Protein AF-A0A095XSF2-F1 (afdb_monomer_lite)

pLDDT: mean 97.23, std 2.6, range [82.69, 98.94]

Structure (mmCIF, N/CA/C/O backbone):
data_AF-A0A095XSF2-F1
#
_entry.id   AF-A0A095XSF2-F1
#
loop_
_atom_site.group_PDB
_atom_site.id
_atom_site.type_symbol
_atom_site.label_atom_id
_atom_site.label_alt_id
_atom_site.label_comp_id
_atom_site.label_asym_id
_atom_site.label_entity_id
_atom_site.label_seq_id
_atom_site.pdbx_PDB_ins_code
_atom_site.Cartn_x
_atom_site.Cartn_y
_atom_site.Cartn_z
_atom_site.occupancy
_atom_site.B_iso_or_equiv
_atom_site.auth_seq_id
_atom_site.auth_comp_id
_atom_site.auth_asym_id
_atom_site.auth_atom_id
_atom_site.pdbx_PDB_model_num
ATOM 1 N N . MET A 1 1 ? 18.620 6.737 -14.159 1.00 82.69 1 MET A N 1
ATOM 2 C CA . MET A 1 1 ? 18.707 6.557 -12.692 1.00 82.69 1 MET A CA 1
ATOM 3 C C . MET A 1 1 ? 17.716 5.466 -12.324 1.00 82.69 1 MET A C 1
ATOM 5 O O . MET A 1 1 ? 16.650 5.447 -12.924 1.00 82.69 1 MET A O 1
ATOM 9 N N . PHE A 1 2 ? 18.075 4.552 -11.424 1.00 94.88 2 PHE A N 1
ATOM 10 C CA . PHE A 1 2 ? 17.213 3.433 -11.027 1.00 94.88 2 PHE A CA 1
ATOM 11 C C . PHE A 1 2 ? 16.670 3.638 -9.616 1.00 94.88 2 PHE A C 1
ATOM 13 O O . PHE A 1 2 ? 17.318 4.294 -8.795 1.00 94.88 2 PHE A O 1
ATOM 20 N N . VAL A 1 3 ? 15.487 3.083 -9.362 1.00 97.25 3 VAL A N 1
ATOM 21 C CA . VAL A 1 3 ? 14.871 3.043 -8.037 1.00 97.25 3 VAL A CA 1
ATOM 22 C C . VAL A 1 3 ? 15.687 2.107 -7.152 1.00 97.25 3 VAL A C 1
ATOM 24 O O . VAL A 1 3 ? 16.075 1.014 -7.571 1.00 97.25 3 VAL A O 1
ATOM 27 N N . LYS A 1 4 ? 15.973 2.553 -5.930 1.00 96.44 4 LYS A N 1
ATOM 28 C CA . LYS A 1 4 ? 16.593 1.719 -4.902 1.00 96.44 4 LYS A CA 1
ATOM 29 C C . LYS A 1 4 ? 15.488 1.092 -4.064 1.00 96.44 4 LYS A C 1
ATOM 31 O O . LYS A 1 4 ? 14.578 1.800 -3.652 1.00 96.44 4 LYS A O 1
ATOM 36 N N . PHE A 1 5 ? 15.607 -0.204 -3.813 1.00 97.88 5 PHE A N 1
ATOM 37 C CA . PHE A 1 5 ? 14.707 -0.947 -2.942 1.00 97.88 5 PHE A CA 1
ATOM 38 C C . PHE A 1 5 ? 15.505 -1.481 -1.760 1.00 97.88 5 PHE A C 1
ATOM 40 O O . PHE A 1 5 ? 16.623 -1.963 -1.935 1.00 97.88 5 PHE A O 1
ATOM 47 N N . GLU A 1 6 ? 14.924 -1.419 -0.569 1.00 98.00 6 GLU A N 1
ATOM 48 C CA . GLU A 1 6 ? 15.471 -2.090 0.620 1.00 98.00 6 GLU A CA 1
ATOM 49 C C . GLU A 1 6 ? 14.952 -3.528 0.758 1.00 98.00 6 GLU A C 1
ATOM 51 O O . GLU A 1 6 ? 15.479 -4.318 1.540 1.00 98.00 6 GLU A O 1
ATOM 56 N N . CYS A 1 7 ? 13.919 -3.877 -0.013 1.00 98.12 7 CYS A N 1
ATOM 57 C CA . CYS A 1 7 ? 13.300 -5.192 -0.042 1.00 98.12 7 CYS A CA 1
ATOM 58 C C . CYS A 1 7 ? 13.361 -5.773 -1.462 1.00 98.12 7 CYS A C 1
ATOM 60 O O . CYS A 1 7 ? 12.679 -5.298 -2.372 1.00 98.12 7 CYS A O 1
ATOM 62 N N . GLU A 1 8 ? 14.136 -6.843 -1.656 1.00 98.31 8 GLU A N 1
ATOM 63 C CA . GLU A 1 8 ? 14.218 -7.533 -2.954 1.00 98.31 8 GLU A CA 1
ATOM 64 C C . GLU A 1 8 ? 12.877 -8.154 -3.372 1.00 98.31 8 GLU A C 1
ATOM 66 O O . GLU A 1 8 ? 12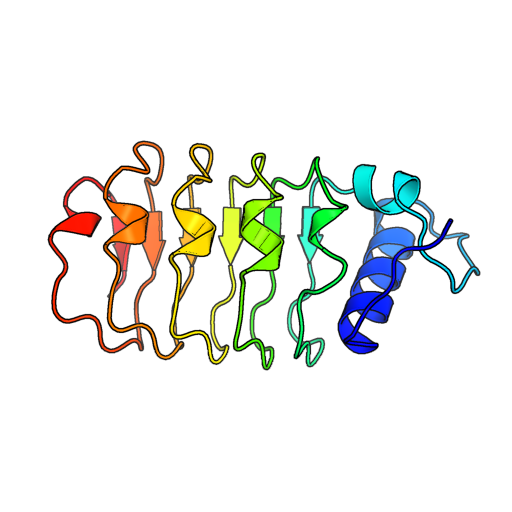.560 -8.205 -4.559 1.00 98.31 8 GLU A O 1
ATOM 71 N N . ASN A 1 9 ? 12.044 -8.562 -2.408 1.00 98.75 9 ASN A N 1
ATOM 72 C CA . ASN A 1 9 ? 10.707 -9.079 -2.695 1.00 98.75 9 ASN A CA 1
ATOM 73 C C . ASN A 1 9 ? 9.772 -7.996 -3.245 1.00 98.75 9 ASN A C 1
ATOM 75 O O . ASN A 1 9 ? 8.983 -8.290 -4.139 1.00 98.75 9 ASN A O 1
ATOM 79 N N . LEU A 1 10 ? 9.900 -6.744 -2.785 1.00 98.75 10 LEU A N 1
ATOM 80 C CA . LEU A 1 10 ? 9.173 -5.616 -3.373 1.00 98.75 10 LEU A CA 1
ATOM 81 C C . LEU A 1 10 ? 9.632 -5.377 -4.812 1.00 98.75 10 LEU A C 1
ATOM 83 O O . LEU A 1 10 ? 8.806 -5.303 -5.717 1.00 98.75 10 LEU A O 1
ATOM 87 N N . LYS A 1 11 ? 10.949 -5.314 -5.040 1.00 98.69 11 LYS A N 1
ATOM 88 C CA . LYS A 1 11 ? 11.515 -5.159 -6.387 1.00 98.69 11 LYS A CA 1
ATOM 89 C C . LYS A 1 11 ? 11.011 -6.254 -7.329 1.00 98.69 11 LYS A C 1
ATOM 91 O O . LYS A 1 11 ? 10.587 -5.963 -8.447 1.00 98.69 11 LYS A O 1
ATOM 96 N N . LYS A 1 12 ? 11.022 -7.506 -6.868 1.00 98.50 12 LYS A N 1
ATOM 97 C CA . LYS A 1 12 ? 10.489 -8.650 -7.608 1.00 98.50 12 LYS A CA 1
ATOM 98 C C . LYS A 1 12 ? 9.000 -8.472 -7.915 1.00 98.50 12 LYS A C 1
ATOM 100 O O . LYS A 1 12 ? 8.623 -8.602 -9.073 1.00 98.50 12 LYS A O 1
ATOM 105 N N . ALA A 1 13 ? 8.181 -8.120 -6.922 1.00 98.62 13 ALA A N 1
ATOM 106 C CA . ALA A 1 13 ? 6.744 -7.912 -7.099 1.00 98.62 13 ALA A CA 1
ATOM 107 C C . ALA A 1 13 ? 6.431 -6.829 -8.141 1.00 98.62 13 ALA A C 1
ATOM 109 O O . ALA A 1 13 ? 5.555 -7.014 -8.986 1.00 98.62 13 ALA A O 1
ATOM 110 N N . ILE A 1 14 ? 7.186 -5.727 -8.129 1.00 98.69 14 ILE A N 1
ATOM 111 C CA . ILE A 1 14 ? 7.088 -4.658 -9.127 1.00 98.69 14 ILE A CA 1
ATOM 112 C C . ILE A 1 14 ? 7.409 -5.181 -10.531 1.00 98.69 14 ILE A C 1
ATOM 114 O O . ILE A 1 14 ? 6.651 -4.929 -11.465 1.00 98.69 14 ILE A O 1
ATOM 118 N N . ILE A 1 15 ? 8.508 -5.922 -10.690 1.00 98.56 15 ILE A N 1
ATOM 119 C CA . ILE A 1 15 ? 8.912 -6.480 -11.988 1.00 98.56 15 ILE A CA 1
ATOM 120 C C . ILE A 1 15 ? 7.879 -7.497 -12.496 1.00 98.56 15 ILE A C 1
ATOM 122 O O . ILE A 1 15 ? 7.535 -7.474 -13.678 1.00 98.56 15 ILE A O 1
ATOM 126 N N . ASP A 1 16 ? 7.361 -8.360 -11.623 1.00 98.38 16 ASP A N 1
ATOM 127 C CA . ASP A 1 16 ? 6.350 -9.358 -11.979 1.00 98.38 16 ASP A CA 1
ATOM 128 C C . ASP A 1 16 ? 5.039 -8.676 -12.420 1.00 98.38 16 ASP A C 1
ATOM 130 O O . ASP A 1 16 ? 4.514 -8.997 -13.488 1.00 98.38 16 ASP A O 1
ATOM 134 N N . ASN A 1 17 ? 4.579 -7.644 -11.697 1.00 98.50 17 ASN A N 1
ATOM 135 C CA . ASN A 1 17 ? 3.424 -6.832 -12.110 1.00 98.50 17 ASN A CA 1
ATOM 136 C C . ASN A 1 17 ? 3.674 -6.101 -13.438 1.00 98.50 17 ASN A C 1
ATOM 138 O O . ASN A 1 17 ? 2.766 -6.005 -14.264 1.00 98.50 17 ASN A O 1
ATOM 142 N N . TYR A 1 18 ? 4.888 -5.585 -13.658 1.00 98.31 18 TYR A N 1
ATOM 143 C CA . TYR A 1 18 ? 5.243 -4.920 -14.911 1.00 98.31 18 TYR A CA 1
ATOM 144 C C . TYR A 1 18 ? 5.131 -5.879 -16.096 1.00 98.31 18 TYR A C 1
ATOM 146 O O . TYR A 1 18 ? 4.518 -5.544 -17.109 1.00 98.31 18 TYR A O 1
ATOM 154 N N . ARG A 1 19 ? 5.676 -7.091 -15.951 1.00 97.94 19 ARG A N 1
ATOM 155 C CA . ARG A 1 19 ? 5.614 -8.138 -16.977 1.00 97.94 19 ARG A CA 1
ATOM 156 C C . ARG A 1 19 ? 4.186 -8.570 -17.260 1.00 97.94 19 ARG A C 1
ATOM 158 O O . ARG A 1 19 ? 3.803 -8.712 -18.412 1.00 97.94 19 ARG A O 1
ATOM 165 N N . GLU A 1 20 ? 3.386 -8.765 -16.222 1.00 97.19 20 GLU A N 1
ATOM 166 C CA . GLU A 1 20 ? 2.015 -9.235 -16.391 1.00 97.19 20 GLU A CA 1
ATOM 167 C C . GLU A 1 20 ? 1.115 -8.187 -17.062 1.00 97.19 20 GLU A C 1
ATOM 169 O O . GLU A 1 20 ? 0.311 -8.529 -17.930 1.00 97.19 20 GLU A O 1
ATOM 174 N N . LYS A 1 21 ? 1.242 -6.913 -16.672 1.00 96.00 21 LYS A N 1
ATOM 175 C CA . LYS A 1 21 ? 0.231 -5.887 -16.978 1.00 96.00 21 LYS A CA 1
ATOM 176 C C . LYS A 1 21 ? 0.672 -4.854 -18.009 1.00 96.00 21 LYS A C 1
ATOM 178 O O . LYS A 1 21 ? -0.184 -4.208 -18.606 1.00 96.00 21 LYS A O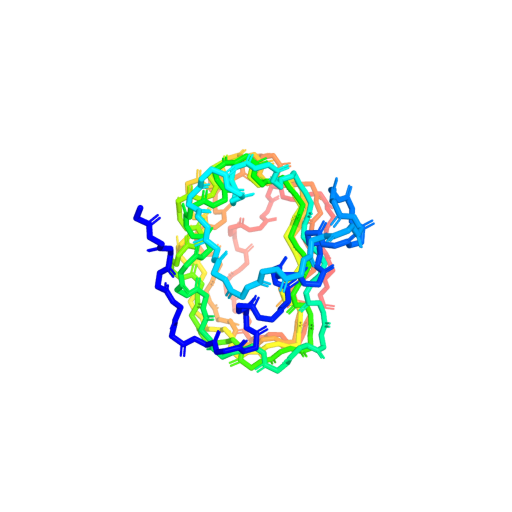 1
ATOM 183 N N . ILE A 1 22 ? 1.978 -4.666 -18.204 1.00 96.50 22 ILE A N 1
ATOM 184 C CA . ILE A 1 22 ? 2.515 -3.535 -18.975 1.00 96.50 22 ILE A CA 1
ATOM 185 C C . ILE A 1 22 ? 3.386 -4.005 -20.140 1.00 96.50 22 ILE A C 1
ATOM 187 O O . ILE A 1 22 ? 3.164 -3.575 -21.271 1.00 96.50 22 ILE A O 1
ATOM 191 N N . ASP A 1 23 ? 4.364 -4.875 -19.889 1.00 97.69 23 ASP A N 1
ATOM 192 C CA . ASP A 1 23 ? 5.299 -5.358 -20.909 1.00 97.69 23 ASP A CA 1
ATOM 193 C C . ASP A 1 23 ? 5.735 -6.814 -20.653 1.00 97.69 23 ASP A C 1
ATOM 195 O O . ASP A 1 23 ? 6.755 -7.056 -19.998 1.00 97.69 23 ASP A O 1
ATOM 199 N N . PRO A 1 24 ? 5.006 -7.803 -21.203 1.00 97.06 24 PRO A N 1
ATOM 200 C CA . PRO A 1 24 ? 5.331 -9.224 -21.051 1.00 97.06 24 PRO A CA 1
ATOM 201 C C . PRO A 1 24 ? 6.687 -9.649 -21.617 1.00 97.06 24 PRO A C 1
ATOM 203 O O . PRO A 1 24 ? 7.167 -10.731 -21.280 1.00 97.06 24 PRO A O 1
ATOM 206 N N . ALA A 1 25 ? 7.304 -8.834 -22.477 1.00 97.38 25 ALA A N 1
ATOM 207 C CA . ALA A 1 25 ? 8.618 -9.115 -23.045 1.00 97.38 25 ALA A CA 1
ATOM 208 C C . ALA A 1 25 ? 9.768 -8.559 -22.189 1.00 97.38 25 ALA A C 1
ATOM 210 O O . ALA A 1 25 ? 10.931 -8.787 -22.521 1.00 97.38 25 ALA A O 1
ATOM 211 N N . PHE 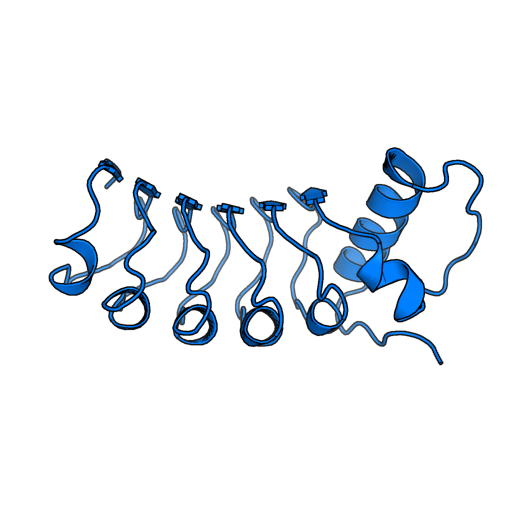A 1 26 ? 9.470 -7.846 -21.097 1.00 96.62 26 PHE A N 1
ATOM 212 C CA . PHE A 1 26 ? 10.483 -7.236 -20.245 1.00 96.62 26 PHE A CA 1
ATOM 213 C C . PHE A 1 26 ? 11.363 -8.288 -19.547 1.00 96.62 26 PHE A C 1
ATOM 215 O O . PHE A 1 26 ? 10.936 -8.983 -18.622 1.00 96.62 26 PHE A O 1
ATOM 222 N N . ASP A 1 27 ? 12.633 -8.358 -19.942 1.00 94.25 27 ASP A N 1
ATOM 223 C CA . ASP A 1 27 ? 13.657 -9.254 -19.387 1.00 94.25 27 ASP A CA 1
ATOM 224 C C . ASP A 1 27 ? 14.642 -8.545 -18.437 1.00 94.25 27 ASP A C 1
ATOM 226 O O . ASP A 1 27 ? 15.512 -9.182 -17.836 1.00 94.25 27 ASP A O 1
ATOM 230 N N . GLY A 1 28 ? 14.471 -7.234 -18.248 1.00 93.00 28 GLY A N 1
ATOM 231 C CA . GLY A 1 28 ? 15.311 -6.413 -17.387 1.00 93.00 28 GLY A CA 1
ATOM 232 C C . GLY A 1 28 ? 15.179 -6.740 -15.897 1.00 93.00 28 GLY A C 1
ATOM 233 O O . GLY A 1 28 ? 14.213 -7.351 -15.432 1.00 93.00 28 GLY A O 1
ATOM 234 N N . GLN A 1 29 ? 16.185 -6.304 -15.135 1.00 91.88 29 GLN A N 1
ATOM 235 C CA . GLN A 1 29 ? 16.237 -6.446 -13.674 1.00 91.88 29 GLN A CA 1
ATOM 236 C C . GLN A 1 29 ? 16.213 -5.104 -12.945 1.00 91.88 29 GLN A C 1
ATOM 238 O O . GLN A 1 29 ? 16.046 -5.079 -11.729 1.00 91.88 29 GLN A O 1
ATOM 243 N N . ASP A 1 30 ? 16.388 -3.992 -13.655 1.00 95.75 30 ASP A N 1
ATOM 244 C CA . ASP A 1 30 ? 16.416 -2.663 -13.060 1.00 95.75 30 ASP A CA 1
ATOM 245 C C . ASP A 1 30 ? 15.093 -1.937 -13.294 1.00 95.75 30 ASP A C 1
ATOM 247 O O . ASP A 1 30 ? 14.549 -1.941 -14.399 1.00 95.75 30 ASP A O 1
ATOM 251 N N . VAL A 1 31 ? 14.595 -1.286 -12.245 1.00 98.00 31 VAL A N 1
ATOM 252 C CA . VAL A 1 31 ? 13.351 -0.512 -12.279 1.00 98.00 31 VAL A CA 1
ATOM 253 C C . VAL A 1 31 ? 13.707 0.971 -12.331 1.00 98.00 31 VAL A C 1
ATOM 255 O O . VAL A 1 31 ? 14.437 1.479 -11.476 1.00 98.00 31 VAL A O 1
ATOM 258 N N . SER A 1 32 ? 13.219 1.681 -13.347 1.00 97.56 32 SER A N 1
ATOM 259 C CA . SER A 1 32 ? 13.347 3.138 -13.449 1.00 97.56 32 SER A CA 1
ATOM 260 C C . SER A 1 32 ? 12.148 3.854 -12.806 1.00 97.56 32 SER A C 1
ATOM 262 O O . SER A 1 32 ? 11.071 3.271 -12.708 1.00 97.56 32 SER A O 1
ATOM 264 N N . PRO A 1 33 ? 12.280 5.132 -12.406 1.00 97.25 33 PRO A N 1
ATOM 265 C CA . PRO A 1 33 ? 11.131 5.937 -11.984 1.00 97.25 33 PRO A CA 1
ATOM 266 C C . PRO A 1 33 ? 10.008 5.978 -13.034 1.00 97.25 33 PRO A C 1
ATOM 268 O O . PRO A 1 33 ? 8.855 5.745 -12.694 1.00 97.25 33 PRO A O 1
ATOM 271 N N . ASP A 1 34 ? 10.349 6.134 -14.318 1.00 97.00 34 ASP A N 1
ATOM 272 C CA . ASP A 1 34 ? 9.369 6.128 -15.418 1.00 97.00 34 ASP A CA 1
ATOM 273 C C . ASP A 1 34 ? 8.581 4.812 -15.507 1.00 97.00 34 ASP A C 1
ATOM 275 O O . ASP A 1 34 ? 7.439 4.791 -15.955 1.00 97.00 34 ASP A O 1
ATOM 279 N N . MET A 1 35 ? 9.190 3.691 -15.106 1.00 97.88 35 MET A N 1
ATOM 280 C CA . MET A 1 35 ? 8.500 2.407 -15.008 1.00 97.88 35 MET A CA 1
ATOM 281 C C . MET A 1 35 ? 7.472 2.429 -13.873 1.00 97.88 35 MET A C 1
ATOM 283 O O . MET A 1 35 ? 6.344 1.987 -14.074 1.00 97.88 35 MET A O 1
ATOM 287 N N . MET A 1 36 ? 7.842 2.983 -12.713 1.00 98.50 36 MET A N 1
ATOM 288 C CA . MET A 1 36 ? 6.957 3.095 -11.548 1.00 98.50 36 MET A CA 1
ATOM 289 C C . MET A 1 36 ? 5.743 3.987 -11.825 1.00 98.50 36 MET A C 1
ATOM 291 O O . MET A 1 36 ? 4.641 3.685 -11.375 1.00 98.50 36 MET A O 1
ATOM 295 N N . GLU A 1 37 ? 5.912 5.057 -12.602 1.00 97.56 37 GLU A N 1
ATOM 296 C CA . GLU A 1 37 ? 4.820 5.971 -12.958 1.00 97.56 37 GLU A CA 1
ATOM 297 C C . GLU A 1 37 ? 3.758 5.341 -13.872 1.00 97.56 37 G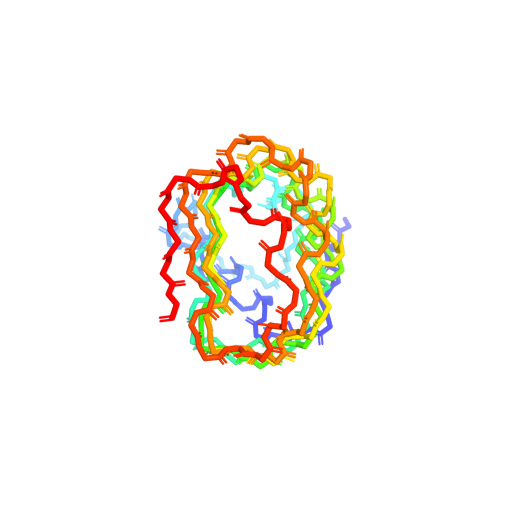LU A C 1
ATOM 299 O O . GLU A 1 37 ? 2.670 5.900 -14.014 1.00 97.56 37 GLU A O 1
ATOM 304 N N . LYS A 1 38 ? 4.022 4.179 -14.478 1.00 98.19 38 LYS A N 1
ATOM 305 C CA . LYS A 1 38 ? 3.043 3.493 -15.335 1.00 98.19 38 LYS A CA 1
ATOM 306 C C . LYS A 1 38 ? 2.006 2.683 -14.557 1.00 98.19 38 LYS A C 1
ATOM 308 O O . LYS A 1 38 ? 1.014 2.277 -15.155 1.00 98.19 38 LYS A O 1
ATOM 313 N N . PHE A 1 39 ? 2.226 2.423 -13.269 1.00 98.56 39 PHE A N 1
ATOM 314 C CA . PHE A 1 39 ? 1.287 1.643 -12.469 1.00 98.56 39 PHE A CA 1
ATOM 315 C C . PHE A 1 39 ? 0.127 2.504 -11.973 1.00 98.56 39 PHE A C 1
ATOM 317 O O . PHE A 1 39 ? 0.327 3.471 -11.241 1.00 98.56 39 PHE A O 1
ATOM 324 N N . ASP A 1 40 ? -1.091 2.092 -12.310 1.00 98.38 40 ASP A N 1
ATOM 325 C CA . ASP A 1 40 ? -2.327 2.500 -11.641 1.00 98.38 40 ASP A CA 1
ATOM 326 C C . ASP A 1 40 ? -2.803 1.442 -10.628 1.00 98.38 40 ASP A C 1
ATOM 328 O O . ASP A 1 40 ? -3.479 1.773 -9.652 1.00 98.38 40 ASP A O 1
ATOM 332 N N . LEU A 1 41 ? -2.397 0.183 -10.818 1.00 98.69 41 LEU A N 1
ATOM 333 C CA . LEU A 1 41 ? -2.705 -0.950 -9.956 1.00 98.69 41 LEU A CA 1
ATOM 334 C C . LEU A 1 41 ? -1.474 -1.834 -9.727 1.00 98.69 41 LEU A C 1
ATOM 336 O O . LEU A 1 41 ? -0.837 -2.299 -10.673 1.00 98.69 41 LEU A O 1
ATOM 340 N N . LEU A 1 42 ? -1.215 -2.158 -8.460 1.00 98.81 42 LEU A N 1
ATOM 341 C CA . LEU A 1 42 ? -0.238 -3.163 -8.041 1.00 98.81 42 LEU A CA 1
ATOM 342 C C . LEU A 1 42 ? -0.909 -4.224 -7.167 1.00 98.81 42 LEU A C 1
ATOM 344 O O . LEU A 1 42 ? -1.569 -3.900 -6.178 1.00 98.81 42 LEU A O 1
ATOM 348 N N . ASP A 1 43 ? -0.714 -5.490 -7.537 1.00 98.69 43 ASP A N 1
ATOM 349 C CA . ASP A 1 43 ? -1.068 -6.641 -6.706 1.00 98.69 43 ASP A CA 1
ATOM 350 C C . ASP A 1 43 ? 0.217 -7.326 -6.244 1.00 98.69 43 ASP A C 1
ATOM 352 O O . ASP A 1 43 ? 0.938 -7.938 -7.031 1.00 98.69 43 ASP A O 1
ATOM 356 N N . MET A 1 44 ? 0.536 -7.148 -4.970 1.00 98.44 44 MET A N 1
ATOM 357 C CA . MET A 1 44 ? 1.749 -7.630 -4.322 1.00 98.44 44 MET A CA 1
ATOM 358 C C . MET A 1 44 ? 1.401 -8.436 -3.065 1.00 98.44 44 MET A C 1
ATOM 360 O O . MET A 1 44 ? 2.130 -8.418 -2.068 1.00 98.44 44 MET A O 1
ATOM 364 N N . ASN A 1 45 ? 0.264 -9.134 -3.099 1.00 98.75 45 ASN A N 1
ATOM 365 C CA . ASN A 1 45 ? -0.132 -10.063 -2.048 1.00 98.75 45 ASN A CA 1
ATOM 366 C C . ASN A 1 45 ? 0.840 -11.254 -1.978 1.00 98.75 45 ASN A C 1
ATOM 368 O O . ASN A 1 45 ? 1.257 -11.773 -3.011 1.00 98.75 45 ASN A O 1
ATOM 372 N N . ASP A 1 46 ? 1.182 -11.702 -0.766 1.00 98.69 46 ASP A N 1
ATOM 373 C CA . ASP A 1 46 ? 1.952 -12.936 -0.533 1.00 98.69 46 ASP A CA 1
ATOM 374 C C . ASP A 1 46 ? 3.382 -12.939 -1.138 1.00 98.69 46 ASP A C 1
ATOM 376 O O . ASP A 1 46 ? 3.902 -13.980 -1.546 1.00 98.69 46 ASP A O 1
ATOM 380 N N . TYR A 1 47 ? 4.058 -11.782 -1.165 1.00 98.62 47 TYR A N 1
ATOM 381 C CA . TYR A 1 47 ? 5.445 -11.659 -1.650 1.00 98.62 47 TYR A CA 1
ATOM 382 C C . TYR A 1 47 ? 6.509 -11.722 -0.543 1.00 98.62 47 TYR A C 1
ATOM 384 O O . TYR A 1 47 ? 7.698 -11.761 -0.853 1.00 98.62 47 TYR A O 1
ATOM 392 N N . GLY A 1 48 ? 6.127 -11.727 0.737 1.00 98.56 48 GLY A N 1
ATOM 393 C CA . GLY A 1 48 ? 7.077 -11.615 1.851 1.00 98.56 48 GLY A CA 1
ATOM 394 C C . GLY A 1 48 ? 7.779 -10.253 1.878 1.00 98.56 48 GLY A C 1
ATOM 395 O O . GLY A 1 48 ? 8.991 -10.173 2.081 1.00 98.56 48 GLY A O 1
ATOM 396 N N . ILE A 1 49 ? 7.045 -9.180 1.577 1.00 98.88 49 ILE A N 1
ATOM 397 C CA . ILE A 1 49 ? 7.561 -7.806 1.560 1.00 98.88 49 ILE A CA 1
ATOM 398 C C . ILE A 1 49 ? 7.760 -7.315 2.995 1.00 98.88 49 ILE A C 1
ATOM 400 O O . ILE A 1 49 ? 6.855 -7.419 3.817 1.00 98.88 49 ILE A O 1
ATOM 404 N N . THR A 1 50 ? 8.933 -6.748 3.276 1.00 98.75 50 THR A N 1
ATOM 405 C CA . THR A 1 50 ? 9.321 -6.235 4.603 1.00 98.75 50 THR A CA 1
ATOM 406 C C . THR A 1 50 ? 9.513 -4.717 4.639 1.00 98.75 50 THR A C 1
ATOM 408 O O . THR A 1 50 ? 9.341 -4.106 5.690 1.00 98.75 50 THR A O 1
ATOM 411 N N . SER A 1 51 ? 9.843 -4.091 3.504 1.00 98.69 51 SER A N 1
ATOM 412 C CA . SER A 1 51 ? 9.996 -2.637 3.361 1.00 98.69 51 SER A CA 1
ATOM 413 C C . SER A 1 51 ? 9.308 -2.164 2.086 1.00 98.69 51 SER A C 1
ATOM 415 O O . SER A 1 51 ? 9.359 -2.848 1.062 1.00 98.69 51 SER A O 1
ATOM 417 N N . LEU A 1 52 ? 8.675 -0.992 2.170 1.00 98.75 52 LEU A N 1
ATOM 418 C CA . LEU A 1 52 ? 8.033 -0.307 1.048 1.00 98.75 52 LEU A CA 1
ATOM 419 C C . LEU A 1 52 ? 8.940 0.726 0.366 1.00 98.75 52 LEU A C 1
ATOM 421 O O . LEU A 1 52 ? 8.498 1.392 -0.568 1.00 98.75 52 LEU A O 1
ATOM 425 N N . GLU A 1 53 ? 10.193 0.873 0.805 1.00 98.56 53 GLU A N 1
ATOM 426 C CA . GLU A 1 53 ? 11.130 1.818 0.197 1.00 98.56 53 GLU A CA 1
ATOM 427 C C . GLU A 1 53 ? 11.303 1.521 -1.302 1.00 98.56 53 GLU A C 1
ATOM 429 O O . GLU A 1 53 ? 11.654 0.407 -1.702 1.00 98.56 53 GLU A O 1
ATOM 434 N N . GLY A 1 54 ? 11.013 2.526 -2.128 1.00 98.31 54 GLY A N 1
ATOM 435 C CA . GLY A 1 54 ? 10.922 2.449 -3.585 1.00 98.31 54 GLY A CA 1
ATOM 436 C C . GLY A 1 54 ? 9.498 2.643 -4.126 1.00 98.31 54 GLY A C 1
ATOM 437 O O . GLY A 1 54 ? 9.340 3.098 -5.261 1.00 98.31 54 GLY A O 1
ATOM 438 N N . ILE A 1 55 ? 8.446 2.380 -3.339 1.00 98.56 55 ILE A N 1
ATOM 439 C CA . ILE A 1 55 ? 7.052 2.546 -3.795 1.00 98.56 55 ILE A CA 1
ATOM 440 C C . ILE A 1 55 ? 6.675 4.016 -4.019 1.00 98.56 55 ILE A C 1
ATOM 442 O O . ILE A 1 55 ? 5.810 4.305 -4.840 1.00 98.56 55 ILE A O 1
ATOM 446 N N . GLN A 1 56 ? 7.358 4.961 -3.361 1.00 98.25 56 GLN A N 1
ATOM 447 C CA . GLN A 1 56 ? 7.074 6.398 -3.442 1.00 98.25 56 GLN A CA 1
ATOM 448 C C . GLN A 1 56 ? 7.208 6.989 -4.855 1.00 98.25 56 GLN A C 1
ATOM 450 O O . GLN A 1 56 ? 6.772 8.118 -5.098 1.00 98.25 56 GLN A O 1
ATOM 455 N N . TYR A 1 57 ? 7.830 6.247 -5.777 1.00 98.44 57 TYR A N 1
ATOM 456 C CA . TYR A 1 57 ? 7.955 6.600 -7.189 1.00 98.44 57 TYR A CA 1
ATOM 457 C C . TYR A 1 57 ? 6.715 6.222 -8.022 1.00 98.44 57 TYR A C 1
ATOM 459 O O . TYR A 1 57 ? 6.567 6.723 -9.133 1.00 98.44 57 TYR A O 1
ATOM 467 N N . ALA A 1 58 ? 5.792 5.398 -7.511 1.00 98.31 58 ALA A N 1
ATOM 468 C CA . ALA A 1 58 ? 4.543 5.038 -8.190 1.00 98.31 58 ALA A CA 1
ATOM 469 C C . ALA A 1 58 ? 3.471 6.133 -8.031 1.00 98.31 58 ALA A C 1
ATOM 471 O O . ALA A 1 58 ? 2.414 5.932 -7.436 1.00 98.31 58 ALA A O 1
ATOM 472 N N . LYS A 1 59 ? 3.748 7.334 -8.552 1.00 97.12 59 LYS A N 1
ATOM 473 C CA . LYS A 1 59 ? 2.927 8.542 -8.325 1.00 97.12 59 LYS A CA 1
ATOM 474 C C . LYS A 1 59 ? 1.491 8.457 -8.855 1.00 97.12 59 LYS A C 1
ATOM 476 O O . LYS A 1 59 ? 0.628 9.190 -8.376 1.00 97.12 59 LYS A O 1
ATOM 481 N N . ASN A 1 60 ? 1.240 7.569 -9.815 1.00 98.31 60 ASN A N 1
ATOM 482 C CA . ASN A 1 60 ? -0.069 7.370 -10.440 1.00 98.31 60 ASN A CA 1
ATOM 483 C C . ASN A 1 60 ? -0.853 6.188 -9.848 1.00 98.31 60 ASN A C 1
ATOM 485 O O . ASN A 1 60 ? -1.936 5.876 -10.341 1.00 98.31 60 ASN A O 1
ATOM 489 N N . LEU A 1 61 ? -0.335 5.551 -8.792 1.00 98.69 61 LEU A N 1
ATOM 490 C CA . LEU A 1 61 ? -0.937 4.372 -8.184 1.00 98.69 61 LEU A CA 1
ATOM 491 C C . LEU A 1 61 ? -2.273 4.708 -7.512 1.00 98.69 61 LEU A C 1
ATOM 493 O O . LEU A 1 61 ? -2.345 5.579 -6.645 1.00 98.69 61 LEU A O 1
ATOM 497 N N . ARG A 1 62 ? -3.321 3.980 -7.902 1.00 98.81 62 ARG A N 1
ATOM 498 C CA . ARG A 1 62 ? -4.694 4.125 -7.398 1.00 98.81 62 ARG A CA 1
ATOM 499 C C . ARG A 1 62 ? -5.112 2.931 -6.557 1.00 98.81 62 ARG A C 1
ATOM 501 O O . ARG A 1 62 ? -5.767 3.109 -5.534 1.00 98.81 62 ARG A O 1
ATOM 508 N N . HIS A 1 63 ? -4.726 1.725 -6.967 1.00 98.88 63 HIS A N 1
ATOM 509 C CA . HIS A 1 63 ? -5.083 0.482 -6.287 1.00 98.88 63 HIS A CA 1
ATOM 510 C C . HIS A 1 63 ? -3.830 -0.270 -5.845 1.00 98.88 63 HIS A C 1
ATOM 512 O O . HIS A 1 63 ? -2.988 -0.629 -6.668 1.00 98.88 63 HIS A O 1
ATOM 518 N N . LEU A 1 64 ? -3.720 -0.535 -4.547 1.00 98.94 64 LEU A N 1
ATOM 519 C CA . LEU A 1 64 ? -2.569 -1.217 -3.971 1.00 98.94 64 LEU A CA 1
ATOM 520 C C . LEU A 1 64 ? -3.017 -2.350 -3.048 1.00 98.94 64 LEU A C 1
ATOM 522 O O . LEU A 1 64 ? -3.642 -2.105 -2.015 1.00 98.94 64 LEU A O 1
ATOM 526 N N . TYR A 1 65 ? -2.658 -3.580 -3.417 1.00 98.94 65 TYR A N 1
ATOM 527 C CA . TYR A 1 65 ? -2.908 -4.785 -2.628 1.00 98.94 65 TYR A CA 1
ATOM 528 C C . TYR A 1 65 ? -1.579 -5.384 -2.165 1.00 98.94 65 TYR A C 1
ATOM 530 O O . TYR A 1 65 ? -0.704 -5.669 -2.977 1.00 98.94 65 TYR A O 1
ATOM 538 N N . MET A 1 66 ? -1.407 -5.530 -0.854 1.00 98.81 66 MET A N 1
ATOM 539 C CA . MET A 1 66 ? -0.183 -6.004 -0.196 1.00 98.81 66 MET A CA 1
ATOM 540 C C . MET A 1 66 ? -0.506 -6.900 1.009 1.00 98.81 66 MET A C 1
ATOM 542 O O . MET A 1 66 ? 0.221 -6.914 2.007 1.00 98.81 66 MET A O 1
ATOM 546 N N . ALA A 1 67 ? -1.617 -7.627 0.950 1.00 98.88 67 ALA A N 1
ATOM 547 C CA . ALA A 1 67 ? -2.036 -8.552 1.987 1.00 98.88 67 ALA A CA 1
ATOM 548 C C . ALA A 1 67 ? -1.032 -9.698 2.181 1.00 98.88 67 ALA A C 1
ATOM 550 O O . ALA A 1 67 ? -0.344 -10.097 1.241 1.00 98.88 67 ALA A O 1
ATOM 551 N N . ASN A 1 68 ? -1.000 -10.274 3.387 1.00 98.81 68 ASN A N 1
ATOM 552 C CA . ASN A 1 68 ? -0.140 -11.417 3.728 1.00 98.81 68 ASN A CA 1
ATOM 553 C C . ASN A 1 68 ? 1.360 -11.143 3.478 1.00 98.81 68 ASN A C 1
ATOM 555 O O . ASN A 1 68 ? 2.050 -11.920 2.817 1.00 98.81 68 ASN A O 1
ATOM 559 N N . ASN A 1 69 ? 1.868 -10.028 3.993 1.00 98.88 69 ASN A N 1
ATOM 560 C CA . ASN A 1 69 ? 3.290 -9.691 3.941 1.00 98.88 69 ASN A CA 1
ATOM 561 C C . ASN A 1 69 ? 3.837 -9.479 5.369 1.00 98.88 69 ASN A C 1
ATOM 563 O O . ASN A 1 69 ? 3.184 -9.792 6.367 1.00 98.88 69 ASN A O 1
ATOM 567 N N . GLU A 1 70 ? 5.063 -8.973 5.477 1.00 98.75 70 GLU A N 1
ATOM 568 C CA . GLU A 1 70 ? 5.753 -8.704 6.741 1.00 98.75 70 GLU A CA 1
ATOM 569 C C . GLU A 1 70 ? 6.032 -7.199 6.910 1.00 98.75 70 GLU A C 1
ATOM 571 O O . GLU A 1 70 ? 7.020 -6.797 7.524 1.00 98.75 70 GLU A O 1
ATOM 576 N N . ILE A 1 71 ? 5.157 -6.352 6.357 1.00 98.88 71 ILE A N 1
ATOM 577 C CA . ILE A 1 71 ? 5.309 -4.894 6.362 1.00 98.88 71 ILE A CA 1
ATOM 578 C C . ILE A 1 71 ? 5.044 -4.362 7.773 1.00 98.88 71 ILE A C 1
ATOM 580 O O . ILE A 1 71 ? 3.983 -4.609 8.349 1.00 98.88 71 ILE A O 1
ATOM 584 N N . SER A 1 72 ? 5.991 -3.597 8.315 1.00 98.44 72 SER A N 1
ATOM 585 C CA . SER A 1 72 ? 5.864 -2.916 9.614 1.00 98.44 72 SER A CA 1
ATOM 586 C C . SER A 1 72 ? 5.707 -1.398 9.495 1.00 98.44 72 SER A C 1
ATOM 588 O O . SER A 1 72 ? 5.134 -0.776 10.387 1.00 98.44 72 SER A O 1
ATOM 590 N N . SER A 1 73 ? 6.166 -0.803 8.389 1.00 98.56 73 SER A N 1
ATOM 591 C CA . SER A 1 73 ? 6.057 0.632 8.111 1.00 98.56 73 SER A CA 1
ATOM 592 C C . SER A 1 73 ? 5.475 0.888 6.728 1.00 98.56 73 SER A C 1
ATOM 594 O O . SER A 1 73 ? 5.846 0.240 5.748 1.00 98.56 73 SER A O 1
ATOM 596 N N . ILE A 1 74 ? 4.589 1.880 6.663 1.00 98.81 74 ILE A N 1
ATOM 597 C CA . ILE A 1 74 ? 3.973 2.366 5.429 1.00 98.81 74 ILE A CA 1
ATOM 598 C C . ILE A 1 74 ? 4.351 3.820 5.107 1.00 98.81 74 ILE A C 1
ATOM 600 O O . ILE A 1 74 ? 3.692 4.446 4.282 1.00 98.81 74 ILE A O 1
ATOM 604 N N . GLU A 1 75 ? 5.414 4.361 5.718 1.00 98.62 75 GLU A N 1
ATOM 605 C CA . GLU A 1 75 ? 5.870 5.746 5.488 1.00 98.62 75 GLU A CA 1
ATOM 606 C C . GLU A 1 75 ? 6.001 6.113 3.994 1.00 98.62 75 GLU A C 1
ATOM 608 O O . GLU A 1 75 ? 5.485 7.164 3.604 1.00 98.62 75 GLU A O 1
ATOM 613 N N . PRO A 1 76 ? 6.555 5.251 3.114 1.00 98.62 76 PRO A N 1
ATOM 614 C CA . PRO A 1 76 ? 6.650 5.552 1.684 1.00 98.62 76 PRO A CA 1
ATOM 615 C C . PRO A 1 76 ? 5.303 5.812 0.983 1.00 98.62 76 PRO A C 1
ATOM 617 O O . PRO A 1 76 ? 5.274 6.447 -0.072 1.00 98.62 76 PRO A O 1
ATOM 620 N N . LEU A 1 77 ? 4.173 5.364 1.549 1.00 98.56 77 LEU A N 1
ATOM 621 C CA . LEU A 1 77 ? 2.846 5.586 0.963 1.00 98.56 77 LEU A CA 1
ATOM 622 C C . LEU A 1 77 ? 2.373 7.041 1.063 1.00 98.56 77 LEU A C 1
ATOM 624 O O . LEU A 1 77 ? 1.498 7.423 0.287 1.00 98.56 77 LEU A O 1
ATOM 628 N N . ARG A 1 78 ? 2.969 7.871 1.934 1.00 97.44 78 ARG A N 1
ATOM 629 C CA . ARG A 1 78 ? 2.664 9.315 2.044 1.00 97.44 78 ARG A CA 1
ATOM 630 C C . ARG A 1 78 ? 2.771 10.035 0.692 1.00 97.44 78 ARG A C 1
ATOM 632 O O . ARG A 1 78 ? 2.073 11.007 0.421 1.00 97.44 78 ARG A O 1
ATOM 639 N N . GLU A 1 79 ? 3.632 9.515 -0.172 1.00 97.75 79 GLU A N 1
ATOM 640 C CA . GLU A 1 79 ? 3.953 10.035 -1.494 1.00 97.75 79 GLU A CA 1
ATOM 641 C C . GLU A 1 79 ? 3.003 9.563 -2.614 1.00 97.75 79 GLU A C 1
ATOM 643 O O . GLU A 1 79 ? 3.093 10.055 -3.744 1.00 97.75 79 GLU A O 1
ATOM 648 N N . CYS A 1 80 ? 2.092 8.631 -2.315 1.00 97.81 80 CYS A N 1
ATOM 649 C CA . CYS A 1 80 ? 1.158 8.004 -3.255 1.00 97.81 80 CYS A CA 1
ATOM 650 C C . CYS A 1 80 ? -0.233 8.664 -3.189 1.00 97.81 80 CYS A C 1
ATOM 652 O O . CYS A 1 80 ? -1.248 8.009 -2.954 1.00 97.81 80 CYS A O 1
ATOM 654 N N . GLY A 1 81 ? -0.295 9.984 -3.394 1.00 96.75 81 GLY A N 1
ATOM 655 C CA . GLY A 1 81 ? -1.509 10.797 -3.197 1.00 96.75 81 GLY A CA 1
ATOM 656 C C . GLY A 1 81 ? -2.712 10.469 -4.098 1.00 96.75 81 GLY A C 1
ATOM 657 O O . GLY A 1 81 ? -3.782 11.054 -3.914 1.00 96.75 81 GLY A O 1
ATOM 658 N N . MET A 1 82 ? -2.549 9.561 -5.066 1.00 98.19 82 MET A N 1
ATOM 659 C CA . MET A 1 82 ? -3.610 9.089 -5.963 1.00 98.19 82 MET A CA 1
ATOM 660 C C . MET A 1 82 ? -4.310 7.810 -5.481 1.00 98.19 82 MET A C 1
ATOM 662 O O . MET A 1 82 ? -5.245 7.372 -6.146 1.00 98.19 82 MET A O 1
ATOM 666 N N . LEU A 1 83 ? -3.907 7.239 -4.337 1.00 98.50 83 LEU A N 1
ATOM 667 C CA . LEU A 1 83 ? -4.500 6.009 -3.811 1.00 98.50 83 LEU A CA 1
ATOM 668 C C . LEU A 1 83 ? -5.991 6.173 -3.486 1.00 98.50 83 LEU A C 1
ATOM 670 O O . LEU A 1 83 ? -6.394 7.078 -2.756 1.00 98.50 83 LEU A O 1
ATOM 674 N N . GLU A 1 84 ? -6.779 5.233 -4.000 1.00 98.69 84 GLU A N 1
ATOM 675 C CA . GLU A 1 84 ? -8.233 5.111 -3.850 1.00 98.69 84 GLU A CA 1
ATOM 676 C C . GLU A 1 84 ? -8.597 3.827 -3.097 1.00 98.69 84 GLU A C 1
ATOM 678 O O . GLU A 1 84 ? -9.464 3.835 -2.220 1.00 98.69 84 GLU A O 1
ATOM 683 N N . ILE A 1 85 ? -7.883 2.732 -3.381 1.00 98.88 85 ILE A N 1
ATOM 684 C CA . ILE A 1 85 ? -8.055 1.437 -2.717 1.00 98.88 85 ILE A CA 1
ATOM 685 C C . ILE A 1 85 ? -6.713 0.984 -2.156 1.00 98.88 85 ILE A C 1
ATOM 687 O O . ILE A 1 85 ? -5.729 0.866 -2.891 1.00 98.88 85 ILE A O 1
ATOM 691 N N . LEU A 1 86 ? -6.698 0.690 -0.858 1.00 98.88 86 LEU A N 1
ATOM 692 C CA . LEU A 1 86 ? -5.518 0.205 -0.158 1.00 98.88 86 LEU A CA 1
ATOM 693 C C . LEU A 1 86 ? -5.869 -1.004 0.719 1.00 98.88 86 LEU A C 1
ATOM 695 O O . LEU A 1 86 ? -6.655 -0.895 1.661 1.00 98.88 86 LEU A O 1
ATOM 699 N N . ASP A 1 87 ? -5.258 -2.151 0.428 1.00 98.94 87 ASP A N 1
ATOM 700 C CA . ASP A 1 87 ? -5.340 -3.361 1.250 1.00 98.94 87 ASP A CA 1
ATOM 701 C C . ASP A 1 87 ? -3.937 -3.791 1.684 1.00 98.94 87 ASP A C 1
ATOM 703 O O . ASP A 1 87 ? -3.106 -4.168 0.861 1.00 98.94 87 ASP A O 1
ATOM 707 N N . PHE A 1 88 ? -3.679 -3.753 2.987 1.00 98.81 88 PHE A N 1
ATOM 708 C CA . PHE A 1 88 ? -2.479 -4.327 3.597 1.00 98.81 88 PHE A CA 1
ATOM 709 C C . PHE A 1 88 ? -2.850 -5.211 4.789 1.00 98.81 88 PHE A C 1
ATOM 711 O O . PHE A 1 88 ? -2.145 -5.256 5.801 1.00 98.81 88 PHE A O 1
ATOM 718 N N . GLN A 1 89 ? -3.973 -5.928 4.702 1.00 98.88 89 GLN A N 1
ATOM 719 C CA . GLN A 1 89 ? -4.379 -6.839 5.766 1.00 98.88 89 GLN A CA 1
ATOM 720 C C . GLN A 1 89 ? -3.315 -7.916 6.039 1.00 98.88 89 GLN A C 1
ATOM 722 O O . GLN A 1 89 ? -2.587 -8.323 5.134 1.00 98.88 89 GLN A O 1
ATOM 727 N N . LYS A 1 90 ? -3.275 -8.443 7.267 1.00 98.88 90 LYS A N 1
ATOM 728 C CA . LYS A 1 90 ? -2.324 -9.493 7.675 1.00 98.88 90 LYS A CA 1
ATOM 729 C C . LYS A 1 90 ? -0.872 -9.071 7.422 1.00 98.88 90 LYS A C 1
ATOM 731 O O . LYS A 1 90 ? -0.135 -9.729 6.692 1.00 98.88 90 LYS A O 1
ATOM 736 N N . ASN A 1 91 ? -0.508 -7.950 8.030 1.00 98.88 91 ASN A N 1
ATOM 737 C CA . ASN A 1 91 ? 0.848 -7.412 8.102 1.00 98.88 91 ASN A CA 1
ATOM 738 C C . ASN A 1 91 ? 1.181 -7.114 9.578 1.00 98.88 91 ASN A C 1
ATOM 740 O O . ASN A 1 91 ? 0.547 -7.644 10.493 1.00 98.88 91 ASN A O 1
ATOM 744 N N . GLN A 1 92 ? 2.206 -6.302 9.834 1.00 98.69 92 GLN A N 1
ATOM 745 C CA . GLN A 1 92 ? 2.681 -5.963 11.175 1.00 98.69 92 GLN A CA 1
ATOM 746 C C . GLN A 1 92 ? 2.657 -4.450 11.434 1.00 98.69 92 GLN A C 1
ATOM 748 O O . GLN A 1 92 ? 3.430 -3.965 12.257 1.00 98.69 92 GLN A O 1
ATOM 753 N N . VAL A 1 93 ? 1.794 -3.711 10.731 1.00 98.81 93 VAL A N 1
ATOM 754 C CA . VAL A 1 93 ? 1.723 -2.246 10.809 1.00 98.81 93 VAL A CA 1
ATOM 755 C C . VAL A 1 93 ? 1.136 -1.814 12.151 1.00 98.81 93 VAL A C 1
ATOM 757 O O . VAL A 1 93 ? 0.120 -2.349 12.595 1.00 98.81 93 VAL A O 1
A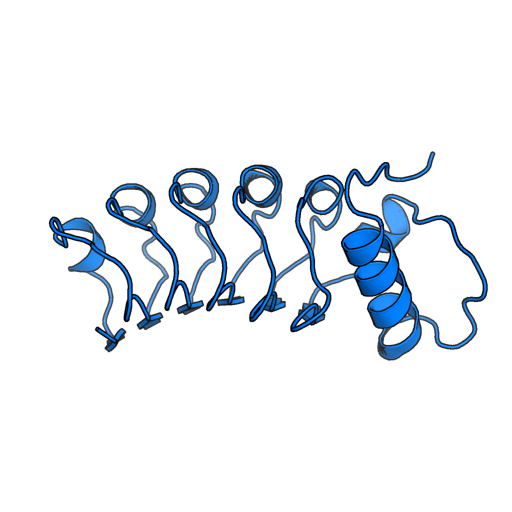TOM 760 N N . GLU A 1 94 ? 1.771 -0.831 12.781 1.00 98.56 94 GLU A N 1
ATOM 761 C CA . GLU A 1 94 ? 1.316 -0.206 14.032 1.00 98.56 94 GLU A CA 1
ATOM 762 C C . GLU A 1 94 ? 0.861 1.237 13.796 1.00 98.56 94 GLU A C 1
ATOM 764 O O . GLU A 1 94 ? -0.193 1.642 14.289 1.00 98.56 94 GLU A O 1
ATOM 769 N N . ASP A 1 95 ? 1.623 1.982 12.992 1.00 98.38 95 ASP A N 1
ATOM 770 C CA . ASP A 1 95 ? 1.378 3.387 12.680 1.00 98.38 95 ASP A CA 1
ATOM 771 C C . ASP A 1 95 ? 0.784 3.562 11.275 1.00 98.38 95 ASP A C 1
ATOM 773 O O . ASP A 1 95 ? 1.330 3.075 10.281 1.00 98.38 95 ASP A O 1
ATOM 777 N N . ILE A 1 96 ? -0.335 4.286 11.202 1.00 98.38 96 ILE A N 1
ATOM 778 C CA . ILE A 1 96 ? -1.008 4.648 9.951 1.00 98.38 96 ILE A CA 1
ATOM 779 C C . ILE A 1 96 ? -1.057 6.157 9.685 1.00 98.38 96 ILE A C 1
ATOM 781 O O . ILE A 1 96 ? -1.763 6.592 8.775 1.00 98.38 96 ILE A O 1
ATOM 785 N N . TRP A 1 97 ? -0.286 6.966 10.416 1.00 98.06 97 TRP A N 1
ATOM 786 C CA . TRP A 1 97 ? -0.133 8.398 10.141 1.00 98.06 97 TRP A CA 1
ATOM 787 C C . TRP A 1 97 ? 0.272 8.750 8.700 1.00 98.06 97 TRP A C 1
ATOM 789 O O . TRP A 1 97 ? -0.212 9.762 8.188 1.00 98.06 97 TRP A O 1
ATOM 799 N N . PRO A 1 98 ? 1.053 7.921 7.977 1.00 98.06 98 PRO A N 1
ATOM 800 C CA . PRO A 1 98 ? 1.352 8.166 6.564 1.00 98.06 98 PRO A CA 1
ATOM 801 C C . PRO A 1 98 ? 0.115 8.279 5.658 1.00 98.06 98 PRO A C 1
ATOM 803 O O . PRO A 1 98 ? 0.208 8.829 4.562 1.00 98.06 98 PRO A O 1
ATOM 806 N N . LEU A 1 99 ? -1.052 7.794 6.102 1.00 97.75 99 LEU A N 1
ATOM 807 C CA . LEU A 1 99 ? -2.306 7.874 5.352 1.00 97.75 99 LEU A 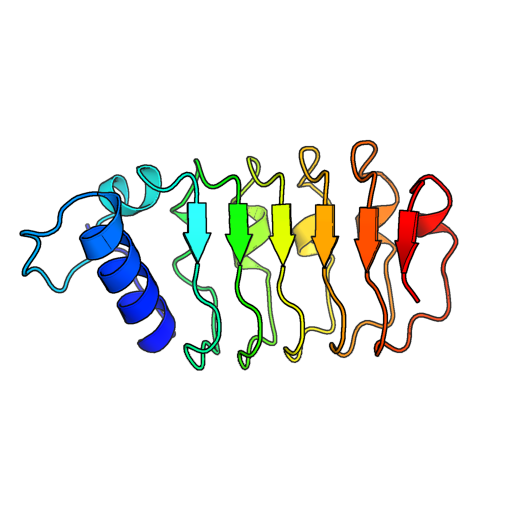CA 1
ATOM 808 C C . LEU A 1 99 ? -3.009 9.241 5.463 1.00 97.75 99 LEU A C 1
ATOM 810 O O . LEU A 1 99 ? -3.925 9.500 4.686 1.00 97.75 99 LEU A O 1
ATOM 814 N N . GLU A 1 100 ? -2.603 10.126 6.385 1.00 95.94 100 GLU A N 1
ATOM 815 C CA . GLU A 1 100 ? -3.348 11.350 6.757 1.00 95.94 100 GLU A CA 1
ATOM 816 C C . GLU A 1 100 ? -3.646 12.299 5.573 1.00 95.94 100 GLU A C 1
ATOM 818 O O . GLU A 1 100 ? -4.630 13.048 5.575 1.00 95.94 100 GLU A O 1
ATOM 823 N N . LEU A 1 101 ? -2.794 12.276 4.539 1.00 93.19 101 LEU A N 1
ATOM 824 C CA . LEU A 1 101 ? -2.906 13.125 3.349 1.00 93.19 101 LEU A CA 1
ATOM 825 C C . LEU A 1 101 ? -3.503 12.406 2.134 1.00 93.19 101 LEU A C 1
ATOM 827 O O . LEU A 1 101 ? -3.697 13.041 1.095 1.00 93.19 101 LEU A O 1
ATOM 831 N N . LEU A 1 102 ? -3.844 11.120 2.239 1.00 95.88 102 LEU A N 1
ATOM 832 C CA . LEU A 1 102 ? -4.400 10.334 1.137 1.00 95.88 102 LEU A CA 1
ATOM 833 C C . LEU A 1 102 ? -5.902 10.601 0.979 1.00 95.88 102 LEU A C 1
ATOM 835 O O . LEU A 1 102 ? -6.756 9.744 1.188 1.00 95.88 102 LEU A O 1
ATOM 839 N N . ARG A 1 103 ? -6.233 11.840 0.592 1.00 94.31 103 ARG A N 1
ATOM 840 C CA . ARG A 1 103 ? -7.608 12.368 0.500 1.00 94.31 103 ARG A CA 1
ATOM 841 C C . ARG A 1 103 ? -8.497 11.634 -0.507 1.00 94.31 103 ARG A C 1
ATOM 843 O O . ARG A 1 103 ? -9.704 11.856 -0.505 1.00 94.31 103 ARG A O 1
ATOM 850 N N . ARG A 1 104 ? -7.912 10.815 -1.381 1.00 96.94 104 ARG A N 1
ATOM 851 C CA . ARG A 1 104 ? -8.618 10.030 -2.398 1.00 96.94 104 ARG A CA 1
ATOM 852 C C . ARG A 1 104 ? -8.989 8.625 -1.940 1.00 96.94 104 ARG A C 1
ATOM 854 O O . ARG A 1 104 ? -9.710 7.971 -2.674 1.00 96.94 104 ARG A O 1
ATOM 861 N N . LEU A 1 105 ? -8.559 8.179 -0.756 1.00 97.81 105 LEU A N 1
ATOM 862 C CA . LEU A 1 105 ? -8.922 6.851 -0.266 1.00 97.81 105 LEU A CA 1
ATOM 863 C C . LEU A 1 105 ? -10.441 6.725 -0.117 1.00 97.81 105 LEU A C 1
ATOM 865 O O . LEU A 1 105 ? -11.076 7.514 0.581 1.00 97.81 105 LEU A O 1
ATOM 869 N N . GLU A 1 106 ? -10.985 5.693 -0.752 1.00 98.12 106 GLU A N 1
ATOM 870 C CA . GLU A 1 106 ? -12.399 5.313 -0.742 1.00 98.12 106 GLU A CA 1
ATOM 871 C C . GLU A 1 106 ? -12.605 3.995 0.013 1.00 98.12 106 GLU A C 1
ATOM 873 O O . GLU A 1 106 ? -13.600 3.816 0.725 1.00 98.12 106 GLU A O 1
ATOM 878 N N . SER A 1 107 ? -11.639 3.077 -0.107 1.00 98.56 107 SER A N 1
ATOM 879 C CA . SER A 1 107 ? -11.663 1.764 0.533 1.00 98.56 107 SER A CA 1
ATOM 880 C C . SER A 1 107 ? -10.331 1.435 1.194 1.00 98.56 107 SER A C 1
ATOM 882 O O . SER A 1 107 ? -9.270 1.534 0.574 1.00 98.56 107 SER A O 1
ATOM 884 N N . LEU A 1 108 ? -10.395 1.019 2.459 1.00 98.69 108 LEU A N 1
ATOM 885 C CA . LEU A 1 108 ? -9.216 0.718 3.259 1.00 98.69 108 LEU A CA 1
ATOM 886 C C . LEU A 1 108 ? -9.379 -0.600 4.027 1.00 98.69 108 LEU A C 1
ATOM 888 O O . LEU A 1 108 ? -10.279 -0.763 4.853 1.00 98.69 108 LEU A O 1
ATOM 892 N N . ASN A 1 109 ? -8.472 -1.546 3.808 1.00 98.88 109 ASN A N 1
ATOM 893 C CA . ASN A 1 109 ? -8.426 -2.794 4.560 1.00 98.88 109 ASN A CA 1
ATOM 894 C C . ASN A 1 109 ? -7.116 -2.892 5.346 1.00 98.88 109 ASN A C 1
ATOM 896 O O . ASN A 1 109 ? -6.053 -3.160 4.790 1.00 98.88 109 ASN A O 1
ATOM 900 N N . ILE A 1 110 ? -7.221 -2.678 6.659 1.00 98.69 110 ILE A N 1
ATOM 901 C CA . ILE A 1 110 ? -6.100 -2.717 7.610 1.00 98.69 110 ILE A CA 1
ATOM 902 C C . ILE A 1 110 ? -6.204 -3.903 8.570 1.00 98.69 110 ILE A C 1
ATOM 904 O O . ILE A 1 110 ? -5.530 -3.938 9.599 1.00 98.69 110 ILE A O 1
ATOM 908 N N . ALA A 1 111 ? -7.085 -4.861 8.284 1.00 98.88 111 ALA A N 1
ATOM 909 C CA . ALA A 1 111 ? -7.379 -5.959 9.191 1.00 98.88 111 ALA A CA 1
ATOM 910 C C . ALA A 1 111 ? -6.140 -6.799 9.529 1.00 98.88 111 ALA A C 1
ATOM 912 O O . ALA A 1 111 ? -5.248 -6.966 8.706 1.00 98.88 111 ALA A O 1
ATOM 913 N N . HIS A 1 112 ? -6.113 -7.386 10.723 1.00 98.81 112 HIS A N 1
ATOM 914 C CA . HIS A 1 112 ? -5.033 -8.254 11.189 1.00 98.81 112 HIS A CA 1
ATOM 915 C C . HIS A 1 112 ? -3.658 -7.572 11.103 1.00 98.81 112 HIS A C 1
ATOM 917 O O . HIS A 1 112 ? -2.727 -8.104 10.508 1.00 98.81 112 HIS A O 1
ATOM 923 N N . ASN A 1 113 ? -3.565 -6.378 11.681 1.00 98.88 113 ASN A N 1
ATOM 924 C CA . ASN A 1 113 ? -2.322 -5.652 11.926 1.00 98.88 113 ASN A CA 1
ATOM 925 C C . ASN A 1 113 ? -2.175 -5.432 13.448 1.00 98.88 113 ASN A C 1
ATOM 927 O O . ASN A 1 113 ? -2.813 -6.122 14.246 1.00 98.88 113 ASN A O 1
ATOM 931 N N . LYS A 1 114 ? -1.321 -4.498 13.871 1.00 98.56 114 LYS A N 1
ATOM 932 C CA . LYS A 1 114 ? -1.080 -4.148 15.280 1.00 98.56 114 LYS A CA 1
ATOM 933 C C . LYS A 1 114 ? -1.516 -2.710 15.596 1.00 98.56 114 LYS A C 1
ATOM 935 O O . LYS A 1 114 ? -0.969 -2.063 16.483 1.00 98.56 114 LYS A O 1
ATOM 940 N N . ILE A 1 115 ? -2.496 -2.194 14.857 1.00 98.69 115 ILE A N 1
ATOM 941 C CA . ILE A 1 115 ? -2.908 -0.790 14.927 1.00 98.69 115 ILE A CA 1
ATOM 942 C C . ILE A 1 115 ? -3.713 -0.550 16.206 1.00 98.69 115 ILE A C 1
ATOM 944 O O . ILE A 1 115 ? -4.621 -1.313 16.549 1.00 98.69 115 ILE A O 1
ATOM 948 N N . THR A 1 116 ? -3.395 0.534 16.905 1.00 97.94 116 THR A N 1
ATOM 949 C CA . THR A 1 116 ? -4.080 0.974 18.134 1.00 97.94 116 THR A CA 1
ATOM 950 C C . THR A 1 116 ? -4.732 2.345 17.975 1.00 97.94 116 THR A C 1
ATOM 952 O O . THR A 1 116 ? -5.760 2.610 18.603 1.00 97.94 116 THR A O 1
ATOM 955 N N . ASP A 1 117 ? -4.185 3.185 17.093 1.00 97.81 117 ASP A N 1
ATOM 956 C CA . ASP A 1 117 ? -4.652 4.537 16.806 1.00 97.81 117 ASP A CA 1
ATOM 957 C C . ASP A 1 117 ? -5.091 4.671 15.339 1.00 97.81 117 ASP A C 1
ATOM 959 O O . ASP A 1 117 ? -4.432 4.197 14.417 1.00 97.81 117 ASP A O 1
ATOM 963 N N . VAL A 1 118 ? -6.234 5.323 15.128 1.00 97.81 118 VAL A N 1
ATOM 964 C CA . VAL A 1 118 ? -6.807 5.622 13.809 1.00 97.81 118 VAL A CA 1
ATOM 965 C C . VAL A 1 118 ? -7.077 7.113 13.599 1.00 97.81 118 VAL A C 1
ATOM 967 O O . VAL A 1 118 ? -7.836 7.484 12.706 1.00 97.81 118 VAL A O 1
ATOM 970 N N . MET A 1 119 ? -6.462 7.990 14.397 1.00 97.38 119 MET A N 1
ATOM 971 C CA . MET A 1 119 ? -6.588 9.447 14.278 1.00 97.38 119 MET A CA 1
ATOM 972 C C . MET A 1 119 ? -6.198 9.974 12.896 1.00 97.38 119 MET A C 1
ATOM 974 O O . MET A 1 119 ? -6.832 10.910 12.414 1.00 97.38 119 MET A O 1
ATOM 978 N N . ALA A 1 120 ? -5.253 9.322 12.213 1.00 96.50 120 ALA A N 1
ATOM 979 C CA . ALA A 1 120 ? -4.875 9.640 10.835 1.00 96.50 120 ALA A CA 1
ATOM 980 C C . ALA A 1 120 ? -6.062 9.630 9.847 1.00 96.50 120 ALA A C 1
ATOM 982 O O . ALA A 1 120 ? -6.003 10.259 8.794 1.00 96.50 120 ALA A O 1
ATOM 983 N N . LEU A 1 121 ? -7.157 8.932 10.177 1.00 96.19 121 LEU A N 1
ATOM 984 C CA . LEU A 1 121 ? -8.335 8.800 9.317 1.00 96.19 121 LEU A CA 1
ATOM 985 C C . LEU A 1 121 ? -9.393 9.891 9.542 1.00 96.19 121 LEU A C 1
ATOM 987 O O . LEU A 1 121 ? -10.351 9.958 8.772 1.00 96.19 121 LEU A O 1
ATOM 991 N N . ASN A 1 122 ? -9.236 10.748 10.560 1.00 92.62 122 ASN A N 1
ATOM 992 C CA . ASN A 1 122 ? -10.272 11.690 11.004 1.00 92.62 122 ASN A CA 1
ATOM 993 C C . ASN A 1 122 ? -10.765 12.634 9.893 1.00 92.62 122 ASN A C 1
ATOM 995 O O . ASN A 1 122 ? -11.950 12.949 9.835 1.00 92.62 122 ASN A O 1
ATOM 999 N N . ASP A 1 123 ? -9.867 13.043 8.994 1.00 85.88 123 ASP A N 1
ATOM 1000 C CA . ASP A 1 123 ? -10.162 14.034 7.957 1.00 85.88 123 ASP A CA 1
ATOM 1001 C C . ASP A 1 123 ? -10.213 13.430 6.538 1.00 85.88 123 ASP A C 1
ATOM 1003 O O . ASP A 1 123 ? -10.288 14.160 5.541 1.00 85.88 123 ASP A O 1
ATOM 1007 N N . ILE A 1 124 ? -10.151 12.102 6.401 1.00 91.94 124 ILE A N 1
ATOM 1008 C CA . ILE A 1 124 ? -10.254 11.446 5.092 1.00 91.94 124 ILE A CA 1
ATOM 1009 C C . ILE A 1 124 ? -11.737 11.267 4.755 1.00 91.94 124 ILE A C 1
ATOM 1011 O O . ILE A 1 124 ? -12.352 10.240 5.040 1.00 91.94 124 ILE A O 1
ATOM 1015 N N . ALA A 1 125 ? -12.317 12.317 4.173 1.00 84.44 125 ALA A N 1
ATOM 1016 C CA . ALA A 1 125 ? -13.757 12.438 3.951 1.00 84.44 125 ALA A CA 1
ATOM 1017 C C . ALA A 1 125 ? -14.345 11.418 2.959 1.00 84.44 125 ALA A C 1
ATOM 1019 O O . ALA A 1 125 ? -15.548 11.177 2.995 1.00 84.44 125 ALA A O 1
ATOM 1020 N N . ASN A 1 126 ? -13.519 10.840 2.082 1.00 92.94 126 ASN A N 1
ATOM 1021 C CA . ASN A 1 126 ? -13.986 9.981 0.991 1.00 92.94 126 ASN A CA 1
ATOM 1022 C C . ASN A 1 126 ? -14.011 8.483 1.337 1.00 92.94 126 ASN A C 1
ATOM 1024 O O . ASN A 1 126 ? -14.545 7.709 0.546 1.00 92.94 126 ASN A O 1
ATOM 1028 N N . ILE A 1 127 ? -13.495 8.061 2.501 1.00 95.62 127 ILE A N 1
ATOM 1029 C CA . ILE A 1 127 ? -13.526 6.642 2.884 1.00 95.62 127 ILE A CA 1
ATOM 1030 C C . ILE A 1 127 ? -14.972 6.237 3.181 1.00 95.62 127 ILE A C 1
ATOM 1032 O O . ILE A 1 127 ? -15.555 6.656 4.183 1.00 95.62 127 ILE A O 1
ATOM 1036 N N . ASP A 1 128 ? -15.531 5.370 2.340 1.00 95.69 128 ASP A N 1
ATOM 1037 C CA . ASP A 1 128 ? -16.881 4.823 2.515 1.00 95.69 128 ASP A CA 1
ATOM 1038 C C . ASP A 1 128 ? -16.841 3.455 3.209 1.00 95.69 128 ASP A C 1
ATOM 1040 O O . ASP A 1 128 ? -17.752 3.106 3.966 1.00 95.69 128 ASP A O 1
ATOM 1044 N N . SER A 1 129 ? -15.756 2.696 3.014 1.00 97.81 129 SER A N 1
ATOM 1045 C CA . SER A 1 129 ? -15.584 1.360 3.585 1.00 97.81 129 SER A CA 1
ATOM 1046 C C . SER A 1 129 ? -14.221 1.166 4.236 1.00 97.81 129 SER A C 1
ATOM 1048 O O . SER A 1 129 ? -13.181 1.370 3.612 1.00 97.81 129 SER A O 1
ATOM 1050 N N . ILE A 1 130 ? -14.228 0.664 5.472 1.00 98.31 130 ILE A N 1
ATOM 1051 C CA . ILE A 1 130 ? -13.023 0.252 6.188 1.00 98.31 130 ILE A CA 1
ATOM 1052 C C . ILE A 1 130 ? -13.202 -1.094 6.889 1.00 98.31 130 ILE A C 1
ATOM 1054 O O . ILE A 1 130 ? -14.228 -1.366 7.519 1.00 98.31 130 ILE A O 1
ATOM 1058 N N . ASN A 1 131 ? -12.167 -1.930 6.836 1.00 98.69 131 ASN A N 1
ATOM 1059 C CA . ASN A 1 131 ? -12.067 -3.122 7.667 1.00 98.69 131 ASN A CA 1
ATOM 1060 C C . ASN A 1 131 ? -10.909 -3.000 8.658 1.00 98.69 131 ASN A C 1
ATOM 1062 O O . ASN A 1 131 ? -9.748 -2.959 8.257 1.00 98.69 131 ASN A O 1
ATOM 1066 N N . ILE A 1 132 ? -11.242 -2.979 9.951 1.00 98.38 132 ILE A N 1
ATOM 1067 C CA . ILE A 1 132 ? -10.269 -2.840 11.040 1.00 98.38 132 ILE A CA 1
ATOM 1068 C C . ILE A 1 132 ? -10.110 -4.115 11.879 1.00 98.38 132 ILE A C 1
ATOM 1070 O O . ILE A 1 132 ? -9.406 -4.091 12.888 1.00 98.38 132 ILE A O 1
ATOM 1074 N N . SER A 1 133 ? -10.779 -5.210 11.505 1.00 98.56 133 SER A N 1
ATOM 1075 C CA . SER A 1 133 ? -10.863 -6.421 12.328 1.00 98.56 133 SER A CA 1
ATOM 1076 C C . SER A 1 133 ? -9.496 -6.996 12.672 1.00 98.56 133 SER A C 1
ATOM 1078 O O . SER A 1 133 ? -8.614 -7.014 11.822 1.00 98.56 133 SER A O 1
ATOM 1080 N N . GLY A 1 134 ? -9.315 -7.521 13.882 1.00 98.19 134 GLY A N 1
ATOM 1081 C CA . GLY A 1 134 ? -8.030 -8.104 14.285 1.00 98.19 134 GLY A CA 1
ATOM 1082 C C . GLY A 1 134 ? -6.925 -7.077 14.557 1.00 98.19 134 GLY A C 1
ATOM 1083 O O . GLY A 1 134 ? -5.759 -7.436 14.474 1.00 98.19 134 GLY A O 1
ATOM 1084 N N . ASN A 1 135 ? -7.293 -5.831 14.866 1.00 98.56 135 ASN A N 1
ATOM 1085 C CA . ASN A 1 135 ? -6.435 -4.819 15.492 1.00 98.56 135 ASN A CA 1
ATOM 1086 C C . ASN A 1 135 ? -6.893 -4.554 16.940 1.00 98.56 135 ASN A C 1
ATOM 1088 O O . ASN A 1 135 ? -7.927 -5.068 17.374 1.00 98.56 135 ASN A O 1
ATOM 1092 N N . THR A 1 136 ? -6.173 -3.706 17.674 1.00 96.56 136 THR A N 1
ATOM 1093 C CA . THR A 1 136 ? -6.469 -3.331 19.069 1.00 96.56 136 THR A CA 1
ATOM 1094 C C . THR A 1 136 ? -6.818 -1.844 19.188 1.00 96.56 136 THR A C 1
ATOM 1096 O O . THR A 1 136 ? -6.224 -1.114 19.976 1.00 96.56 136 THR A O 1
ATOM 1099 N N . ILE A 1 137 ? -7.776 -1.379 18.377 1.00 97.44 137 ILE A N 1
ATOM 1100 C CA . ILE A 1 137 ? -8.174 0.037 18.307 1.00 97.44 137 ILE A CA 1
ATOM 1101 C C . ILE A 1 137 ? -9.193 0.364 19.400 1.00 97.44 137 ILE A C 1
ATOM 1103 O O . ILE A 1 137 ? -10.343 -0.086 19.345 1.00 97.44 137 ILE A O 1
ATOM 1107 N N . GLU A 1 138 ? -8.791 1.198 20.357 1.00 92.81 138 GLU A N 1
ATOM 1108 C CA . GLU A 1 138 ? -9.651 1.630 21.465 1.00 92.81 138 GLU A CA 1
ATOM 1109 C C . GLU A 1 138 ? -10.506 2.846 21.086 1.00 92.81 138 GLU A C 1
ATOM 1111 O O . GLU A 1 138 ? -11.733 2.832 21.234 1.00 92.81 138 GLU A O 1
ATOM 1116 N N . ASN A 1 139 ? -9.878 3.897 20.548 1.00 96.00 139 ASN A N 1
ATOM 1117 C CA . ASN A 1 139 ? -10.576 5.114 20.153 1.00 96.00 139 ASN A CA 1
ATOM 1118 C C . ASN A 1 139 ? -11.043 5.040 18.699 1.00 96.00 139 ASN A C 1
ATOM 1120 O O . ASN A 1 139 ? -10.258 5.071 17.758 1.00 96.00 139 ASN A O 1
ATOM 1124 N N . ARG A 1 140 ? -12.363 5.002 18.522 1.00 94.62 140 ARG A N 1
ATOM 1125 C CA . ARG A 1 140 ? -13.006 4.876 17.210 1.00 94.62 140 ARG A CA 1
ATOM 1126 C C . ARG A 1 140 ? -13.749 6.130 16.767 1.00 94.62 140 ARG A C 1
ATOM 1128 O O . ARG A 1 140 ? -14.452 6.081 15.759 1.00 94.62 140 ARG A O 1
ATOM 1135 N N . LEU A 1 141 ? -13.615 7.237 17.502 1.00 95.38 141 LEU A N 1
ATOM 1136 C CA . LEU A 1 141 ? -14.183 8.527 17.103 1.00 95.38 141 LEU A CA 1
ATOM 1137 C C . LEU A 1 141 ? -13.770 8.944 15.678 1.00 95.38 141 LEU A C 1
ATOM 1139 O O . LEU A 1 141 ? -14.668 9.370 14.949 1.00 95.38 141 LEU A O 1
ATOM 1143 N N . PRO A 1 142 ? -12.513 8.726 15.229 1.00 95.69 142 PRO A N 1
ATOM 1144 C CA . PRO A 1 142 ? -12.098 9.061 13.862 1.00 95.69 142 PRO A CA 1
ATOM 1145 C C . PRO A 1 142 ? -12.799 8.266 12.757 1.00 95.69 142 PRO A C 1
ATOM 1147 O O . PRO A 1 142 ? -12.632 8.580 11.591 1.00 95.69 142 PRO A O 1
ATOM 1150 N N . LEU A 1 143 ? -13.561 7.216 13.087 1.00 95.25 143 LEU A N 1
ATOM 1151 C CA . LEU A 1 143 ? -14.250 6.373 12.103 1.00 95.25 143 LEU A CA 1
ATOM 1152 C C . LEU A 1 143 ? -15.734 6.729 11.955 1.00 95.25 143 LEU A C 1
ATOM 1154 O O . LEU A 1 143 ? -16.458 6.059 11.223 1.00 95.25 143 LEU A O 1
ATOM 1158 N N . ARG A 1 144 ? -16.235 7.726 12.699 1.00 94.12 144 ARG A N 1
ATOM 1159 C CA . ARG A 1 144 ? -17.680 7.977 12.837 1.00 94.12 144 ARG A CA 1
ATOM 1160 C C . ARG A 1 144 ? -18.334 8.501 11.553 1.00 94.12 144 ARG A C 1
ATOM 1162 O O . ARG A 1 144 ? -19.555 8.422 11.440 1.00 94.12 144 ARG A O 1
ATOM 1169 N N . HIS A 1 145 ? -17.554 9.045 10.617 1.00 93.00 145 HIS A N 1
ATOM 1170 C CA . HIS A 1 145 ? -18.027 9.476 9.296 1.00 93.00 145 HIS A CA 1
ATOM 1171 C C . HIS A 1 145 ? -18.048 8.354 8.251 1.00 93.00 145 HIS A C 1
ATOM 1173 O O . HIS A 1 145 ? -18.666 8.538 7.208 1.00 93.00 145 HIS A O 1
ATOM 1179 N N . ILE A 1 146 ? -17.422 7.204 8.522 1.00 95.31 146 ILE A N 1
ATOM 1180 C CA . ILE A 1 146 ? -17.296 6.100 7.562 1.00 95.31 146 ILE A CA 1
ATOM 1181 C C . ILE A 1 146 ? -18.555 5.229 7.608 1.00 95.31 146 ILE A C 1
ATOM 1183 O O . ILE A 1 146 ? -18.955 4.740 8.669 1.00 95.31 146 ILE A O 1
ATOM 1187 N N . ARG A 1 147 ? -19.183 5.011 6.448 1.00 94.62 147 ARG A N 1
ATOM 1188 C CA . ARG A 1 147 ? -20.482 4.334 6.336 1.00 94.62 147 ARG A CA 1
ATOM 1189 C C . ARG A 1 147 ? -20.410 2.841 6.643 1.00 94.62 147 ARG A C 1
ATOM 1191 O O . ARG A 1 147 ? -21.278 2.316 7.344 1.00 94.62 147 ARG A O 1
ATOM 1198 N N . PHE A 1 148 ? -19.396 2.154 6.126 1.00 96.81 148 PHE A N 1
ATOM 1199 C CA . PHE A 1 148 ? -19.249 0.707 6.237 1.00 96.81 148 PHE A CA 1
ATOM 1200 C C . PHE A 1 148 ? -17.988 0.353 7.024 1.00 96.81 148 PHE A C 1
ATOM 1202 O O . PHE A 1 148 ? -16.877 0.383 6.506 1.00 96.81 148 PHE A O 1
ATOM 1209 N N . VAL A 1 149 ? -18.157 -0.009 8.298 1.00 96.19 149 VAL A N 1
ATOM 1210 C CA . VAL A 1 149 ? -17.040 -0.362 9.185 1.00 96.19 149 VAL A CA 1
ATOM 1211 C C . VAL A 1 149 ? -17.139 -1.826 9.604 1.00 96.19 149 VAL A C 1
ATOM 1213 O O . VAL A 1 149 ? -17.985 -2.181 10.430 1.00 96.19 149 VAL A O 1
ATOM 1216 N N . LYS A 1 150 ? -16.238 -2.666 9.088 1.00 95.81 150 LYS A N 1
ATOM 1217 C CA . LYS A 1 150 ? -16.048 -4.049 9.551 1.00 95.81 150 LYS A CA 1
ATOM 1218 C C . LYS A 1 150 ? -15.088 -4.079 10.743 1.00 95.81 150 LYS A C 1
ATOM 1220 O O . LYS A 1 150 ? -14.128 -3.309 10.798 1.00 95.81 150 LYS A O 1
ATOM 1225 N N . LYS A 1 151 ? -15.406 -4.912 11.733 1.00 87.25 151 LYS A N 1
ATOM 1226 C CA . LYS A 1 151 ? -14.827 -4.910 13.083 1.00 87.25 151 LYS A CA 1
ATOM 1227 C C . LYS A 1 151 ? -14.361 -6.299 13.467 1.00 87.25 151 LYS A C 1
ATOM 1229 O O . LYS A 1 151 ? -14.993 -7.262 12.985 1.00 87.25 151 LYS A O 1
#

Radius of gyration: 15.28 Å; chains: 1; bounding box: 39×27×44 Å

Secondary structure (DSSP, 8-state):
-----S-HHHHHHHHHHHHHHT-TT----PPPHHHHTT-SEEE-TTS-----TTGGG-TT--EEE--SS-----GGGGG-TT-SEEE--SS-----GGGTT-TT--EEE--SS-----GGGTT-TT--EEE-TTS-----GGGTT-SEEE-

Sequence (151 aa):
MFVKFECENLKKAIIDNYREKIDPAFDGQDVSPDMMEKFDLLDMNDYGITSLEGIQYAKNLRHLYMANNEISSIEPLRECGMLEILDFQKNQVEDIWPLELLRRLESLNIAHNKITDVMALNDIANIDSINISGNTIENRLPLRHIRFVKK

Foldseek 3Di:
DFFDDPWVLLLVQLVVCCCVPPNVPDPDSTHHLVSLCPEQEGASAPSQTADPRRNLSNQNHAYYHHDPHAYADDLSCLSNLNHAYDAHAQYAYADDLSCLNNLNHQEEEHHQYAYADDLSQQPSQRHQEYEHHNYNHDDCNSCVNHNHYHD